Protein AF-A0A8I1FUC2-F1 (afdb_monomer)

Mean predicted aligned error: 7.6 Å

Nearest PDB structures (foldseek):
  5ejk-assembly1_F  TM=5.802E-01  e=4.387E-01  Rous sarcoma virus - Prague C
  1c1a-assembly1_B  TM=5.813E-01  e=4.686E-01  Rous sarcoma virus
  5ejk-assembly1_B  TM=5.749E-01  e=4.387E-01  Rous sarcoma virus - Prague C
  4fw2-assembly1_B  TM=5.646E-01  e=5.348E-01  Rous sarcoma virus - Prague C
  4fw1-assembly1_B  TM=5.459E-01  e=4.686E-01  Rous sarcoma virus - Prague C

Structure (mmCIF, N/CA/C/O backbone):
data_AF-A0A8I1FUC2-F1
#
_entry.id   AF-A0A8I1FUC2-F1
#
loop_
_atom_site.group_PDB
_atom_site.id
_atom_site.type_symbol
_atom_site.label_atom_id
_atom_site.label_alt_id
_atom_site.label_comp_id
_atom_site.label_asym_id
_atom_site.label_entity_id
_atom_site.label_seq_id
_atom_site.pdbx_PDB_ins_code
_atom_site.Cartn_x
_atom_site.Cartn_y
_atom_site.Cartn_z
_atom_site.occupancy
_atom_site.B_iso_or_equiv
_atom_site.auth_seq_id
_atom_site.auth_comp_id
_atom_site.auth_asym_id
_atom_site.auth_atom_id
_atom_site.pdbx_PDB_model_num
ATOM 1 N N . MET A 1 1 ? -31.712 -4.114 -10.397 1.00 50.50 1 MET A N 1
ATOM 2 C CA . MET A 1 1 ? -30.961 -2.975 -10.979 1.00 50.50 1 MET A CA 1
ATOM 3 C C . MET A 1 1 ? -30.566 -1.887 -9.970 1.00 50.50 1 MET A C 1
ATOM 5 O O . MET A 1 1 ? -29.825 -1.011 -10.378 1.00 50.50 1 MET A O 1
ATOM 9 N N . LYS A 1 2 ? -30.985 -1.923 -8.689 1.00 50.69 2 LYS A N 1
ATOM 10 C CA . LYS A 1 2 ? -30.608 -0.896 -7.689 1.00 50.69 2 LYS A CA 1
ATOM 11 C C . LYS A 1 2 ? -29.281 -1.172 -6.953 1.00 50.69 2 LYS A C 1
ATOM 13 O O . LYS A 1 2 ? -28.521 -0.242 -6.731 1.00 50.69 2 LYS A O 1
ATOM 18 N N . GLU A 1 3 ? -28.946 -2.437 -6.688 1.00 45.66 3 GLU A N 1
ATOM 19 C CA . GLU A 1 3 ? -27.690 -2.806 -5.997 1.00 45.66 3 GLU A CA 1
ATOM 20 C C . GLU A 1 3 ? -26.425 -2.408 -6.767 1.00 45.66 3 GLU A C 1
ATOM 22 O O . GLU A 1 3 ? -25.484 -1.873 -6.192 1.00 45.66 3 GLU A O 1
ATOM 27 N N . HIS A 1 4 ? -26.406 -2.609 -8.088 1.00 44.59 4 HIS A N 1
ATOM 28 C CA . HIS A 1 4 ? -25.237 -2.265 -8.901 1.00 44.59 4 HIS A CA 1
ATOM 29 C C . HIS A 1 4 ? -24.945 -0.757 -8.922 1.00 44.59 4 HIS A C 1
ATOM 31 O O . HIS 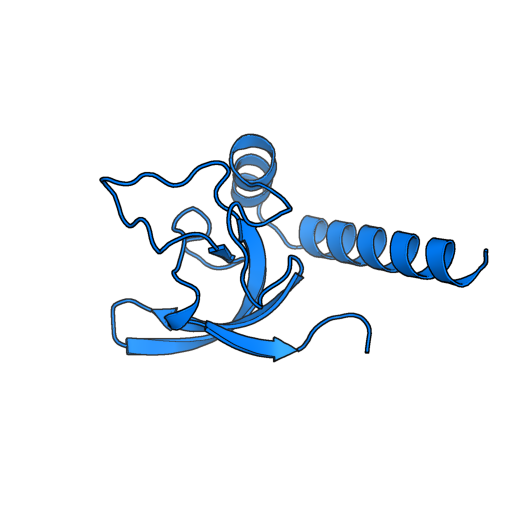A 1 4 ? -23.782 -0.381 -9.003 1.00 44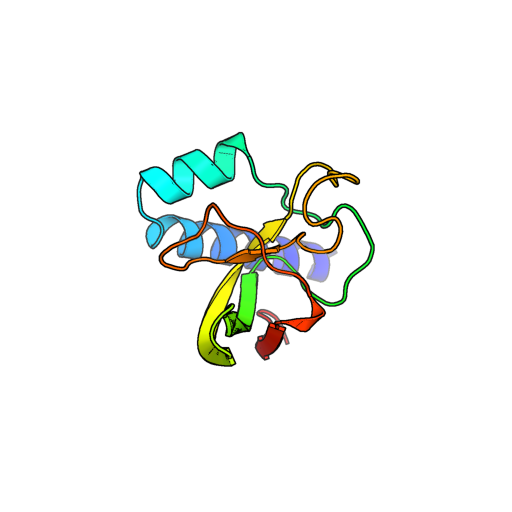.59 4 HIS A O 1
ATOM 37 N N . SER A 1 5 ? -25.962 0.111 -8.840 1.00 46.03 5 SER A N 1
ATOM 38 C CA . SER A 1 5 ? -25.744 1.564 -8.829 1.00 46.03 5 SER A CA 1
ATOM 39 C C . SER A 1 5 ? -25.210 2.074 -7.491 1.00 46.03 5 SER A C 1
ATOM 41 O O . SER A 1 5 ? -24.398 2.992 -7.479 1.00 46.03 5 SER A O 1
ATOM 43 N N . GLU A 1 6 ? -25.616 1.475 -6.370 1.00 45.16 6 GLU A N 1
ATOM 44 C CA . GLU A 1 6 ? -25.156 1.895 -5.037 1.00 45.16 6 GLU A CA 1
ATOM 45 C C . GLU A 1 6 ? -23.703 1.479 -4.772 1.00 45.16 6 GLU A C 1
ATOM 47 O O . GLU A 1 6 ? -22.914 2.282 -4.278 1.00 45.16 6 GLU A O 1
ATOM 52 N N . VAL A 1 7 ? -23.313 0.268 -5.188 1.00 49.78 7 VAL A N 1
ATOM 53 C CA . VAL A 1 7 ? -21.928 -0.220 -5.057 1.00 49.78 7 VAL A CA 1
ATOM 54 C C . VAL A 1 7 ? -20.954 0.620 -5.892 1.00 49.78 7 VAL A C 1
ATOM 56 O O . VAL A 1 7 ? -19.857 0.932 -5.434 1.00 49.78 7 VAL A O 1
ATOM 59 N N . VAL A 1 8 ? -21.351 1.034 -7.100 1.00 46.16 8 VAL A N 1
ATOM 60 C CA . VAL A 1 8 ? -20.510 1.871 -7.975 1.00 46.16 8 VAL A CA 1
ATOM 61 C C . VAL A 1 8 ? -20.306 3.268 -7.377 1.00 46.16 8 VAL A C 1
ATOM 63 O O . VAL A 1 8 ? -19.167 3.726 -7.311 1.00 46.16 8 VAL A O 1
ATOM 66 N N . MET A 1 9 ? -21.362 3.902 -6.852 1.00 47.09 9 MET A N 1
ATOM 67 C CA . MET A 1 9 ? -21.245 5.226 -6.221 1.00 47.09 9 MET A CA 1
ATOM 68 C C . MET A 1 9 ? -20.437 5.200 -4.913 1.00 47.09 9 MET A C 1
ATOM 70 O O . MET A 1 9 ? -19.698 6.141 -4.627 1.00 47.09 9 MET A O 1
ATOM 74 N N . SER A 1 10 ? -20.523 4.116 -4.134 1.00 52.47 10 SER A N 1
ATOM 75 C CA . SER A 1 10 ? -19.705 3.946 -2.924 1.00 52.47 10 SER A CA 1
ATOM 76 C C . SER A 1 10 ? -18.212 3.798 -3.246 1.00 52.47 10 SER A C 1
ATOM 78 O O . SER A 1 10 ? -17.372 4.273 -2.482 1.00 52.47 10 SER A O 1
ATOM 80 N N . ASN A 1 11 ? -17.874 3.172 -4.377 1.00 54.81 11 ASN A N 1
ATOM 81 C CA . ASN A 1 11 ? -16.486 2.988 -4.803 1.00 54.81 11 ASN A CA 1
ATOM 82 C C . ASN A 1 11 ? -15.863 4.292 -5.330 1.00 54.81 11 ASN A C 1
ATOM 84 O O . ASN A 1 11 ? -14.717 4.591 -4.997 1.00 54.81 11 ASN A O 1
ATOM 88 N N . GLU A 1 12 ? -16.612 5.095 -6.096 1.00 52.72 12 GLU A N 1
ATOM 89 C CA . GLU A 1 12 ? -16.146 6.409 -6.572 1.00 52.72 12 GLU A CA 1
ATOM 90 C C . GLU A 1 12 ? -15.927 7.399 -5.422 1.00 52.72 12 GLU A C 1
ATOM 92 O O . GLU A 1 12 ? -14.918 8.102 -5.395 1.00 52.72 12 GLU A O 1
ATOM 97 N N . ALA A 1 13 ? -16.821 7.424 -4.429 1.00 54.00 13 ALA A N 1
ATOM 98 C CA . ALA A 1 13 ? -16.680 8.304 -3.270 1.00 54.00 13 ALA A CA 1
ATOM 99 C C . ALA A 1 13 ? -15.463 7.942 -2.397 1.00 54.00 13 ALA A C 1
ATOM 101 O O . ALA A 1 13 ? -14.758 8.833 -1.919 1.00 54.00 13 ALA A O 1
ATOM 102 N N . ALA A 1 14 ? -15.185 6.647 -2.212 1.00 54.53 14 ALA A N 1
ATOM 103 C CA . ALA A 1 14 ? -14.014 6.180 -1.473 1.00 54.53 14 ALA A CA 1
ATOM 104 C C . ALA A 1 14 ? -12.702 6.506 -2.206 1.00 54.53 14 ALA A C 1
ATOM 106 O O . ALA A 1 14 ? -11.740 6.941 -1.570 1.00 54.53 14 ALA A O 1
ATOM 107 N N . ALA A 1 15 ? -12.676 6.362 -3.536 1.00 58.06 15 ALA A N 1
ATOM 108 C CA . ALA A 1 15 ? -11.540 6.766 -4.359 1.00 58.06 15 ALA A CA 1
ATOM 109 C C . ALA A 1 15 ? -11.295 8.284 -4.277 1.00 58.06 15 ALA A C 1
ATOM 111 O O . ALA A 1 15 ? -10.181 8.703 -3.970 1.00 58.06 15 ALA A O 1
ATOM 112 N N . ALA A 1 16 ? -12.342 9.102 -4.420 1.00 57.59 16 ALA A N 1
ATOM 113 C CA . ALA A 1 16 ? -12.247 10.562 -4.348 1.00 57.59 16 ALA A CA 1
ATOM 114 C C . ALA A 1 16 ? -11.823 11.078 -2.956 1.00 57.59 16 ALA A C 1
ATOM 116 O O . ALA A 1 16 ? -11.035 12.020 -2.838 1.00 57.59 16 ALA A O 1
ATOM 117 N N . ALA A 1 17 ? -12.302 10.453 -1.875 1.00 58.62 17 ALA A N 1
ATOM 118 C CA . ALA A 1 17 ? -11.875 10.791 -0.516 1.00 58.62 17 ALA A CA 1
ATOM 119 C C . ALA A 1 17 ? -10.401 10.425 -0.267 1.00 58.62 17 ALA A C 1
ATOM 121 O O . ALA A 1 17 ? -9.689 11.161 0.419 1.00 58.62 17 ALA A O 1
ATOM 122 N N . MET A 1 18 ? -9.931 9.315 -0.848 1.00 61.97 18 MET A N 1
ATOM 123 C CA . MET A 1 18 ? -8.527 8.909 -0.784 1.00 61.97 18 MET A CA 1
ATOM 124 C C . MET A 1 18 ? -7.646 9.877 -1.580 1.00 61.97 18 MET A C 1
ATOM 126 O O . MET A 1 18 ? -6.639 10.344 -1.053 1.00 61.97 18 MET A O 1
ATOM 130 N N . GLU A 1 19 ? -8.070 10.283 -2.782 1.00 64.88 19 GLU A N 1
ATOM 131 C CA . GLU A 1 19 ? -7.383 11.300 -3.589 1.00 64.88 19 GLU A CA 1
ATOM 132 C C . GLU A 1 19 ? -7.179 12.610 -2.818 1.00 64.88 19 GLU A C 1
ATOM 134 O O . GLU A 1 19 ? -6.080 13.170 -2.836 1.00 64.88 19 GLU A O 1
ATOM 139 N N . SER A 1 20 ? -8.184 13.079 -2.070 1.00 65.38 20 SER A N 1
ATOM 140 C CA . SER A 1 20 ? -8.087 14.325 -1.297 1.00 65.38 20 SER A CA 1
ATOM 141 C C . SER A 1 20 ? -7.014 14.301 -0.196 1.00 65.38 20 SER A C 1
ATOM 143 O O . SER A 1 20 ? -6.570 15.375 0.213 1.00 65.38 20 SER A O 1
ATOM 145 N N . LEU A 1 21 ? -6.586 13.123 0.272 1.00 69.06 21 LEU A N 1
ATOM 146 C CA . LEU A 1 21 ? -5.582 12.952 1.334 1.00 69.06 21 LEU A CA 1
ATOM 147 C C . LEU A 1 21 ? -4.177 12.621 0.802 1.00 69.06 21 LEU A C 1
ATOM 149 O O . LEU A 1 21 ? -3.205 12.710 1.551 1.00 69.06 21 LEU A O 1
ATOM 153 N N . MET A 1 22 ? -4.047 12.273 -0.480 1.00 82.94 22 MET A N 1
ATOM 154 C CA . MET A 1 22 ? -2.751 11.998 -1.106 1.00 82.94 22 MET A CA 1
ATOM 155 C C . MET A 1 22 ? -1.948 13.281 -1.347 1.00 82.94 22 MET A C 1
ATOM 157 O O . MET A 1 22 ? -2.499 14.305 -1.764 1.00 82.94 22 MET A O 1
ATOM 161 N N . SER A 1 23 ? -0.626 13.205 -1.161 1.00 88.50 23 SER A N 1
ATOM 162 C CA . SER A 1 23 ? 0.278 14.271 -1.605 1.00 88.50 23 SER A CA 1
ATOM 163 C C . SER A 1 23 ? 0.255 14.396 -3.140 1.00 88.50 23 SER A C 1
ATOM 165 O O . SER A 1 23 ? -0.054 13.415 -3.827 1.00 88.50 23 SER A O 1
ATOM 167 N N . PRO A 1 24 ? 0.596 15.566 -3.714 1.00 91.94 24 PRO A N 1
ATOM 168 C CA . PRO A 1 24 ? 0.661 15.738 -5.167 1.00 91.94 24 PRO A CA 1
ATOM 169 C C . PRO A 1 24 ? 1.566 14.710 -5.862 1.00 91.94 24 PRO A C 1
ATOM 171 O O . PRO A 1 24 ? 1.236 14.212 -6.936 1.00 91.94 24 PRO A O 1
ATOM 174 N N . GLU A 1 25 ? 2.683 14.355 -5.229 1.00 92.88 25 GLU A N 1
ATOM 175 C CA . GLU A 1 25 ? 3.644 13.379 -5.742 1.00 92.88 25 GLU A CA 1
ATOM 176 C C . GLU A 1 25 ? 3.054 11.966 -5.732 1.00 92.88 25 GLU A C 1
ATOM 178 O O . GLU A 1 25 ? 3.176 11.239 -6.719 1.00 92.88 25 GLU A O 1
ATOM 183 N N . MET A 1 26 ? 2.355 11.596 -4.652 1.00 93.56 26 MET A N 1
ATOM 184 C CA . MET A 1 26 ? 1.666 10.311 -4.562 1.00 93.56 26 MET A CA 1
ATOM 185 C C . MET A 1 26 ? 0.564 10.200 -5.620 1.00 93.56 26 MET A C 1
ATOM 187 O O . MET A 1 26 ? 0.500 9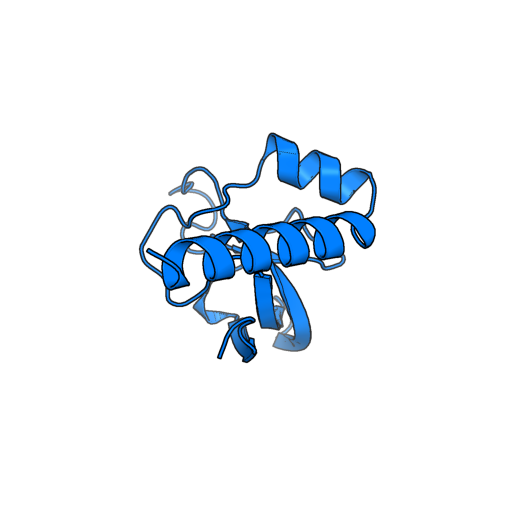.183 -6.308 1.00 93.56 26 MET A O 1
ATOM 191 N N . ARG A 1 27 ? -0.248 11.248 -5.819 1.00 91.94 27 ARG A N 1
ATOM 192 C CA . ARG A 1 27 ? -1.274 11.263 -6.880 1.00 91.94 27 ARG A CA 1
ATOM 193 C C . ARG A 1 27 ? -0.657 11.038 -8.253 1.00 91.94 27 ARG A C 1
ATOM 195 O O . ARG A 1 27 ? -1.071 10.138 -8.974 1.00 91.94 27 ARG A O 1
ATOM 202 N N . GLN A 1 28 ? 0.389 11.797 -8.581 1.00 94.75 28 GLN A N 1
ATOM 203 C CA . GLN A 1 28 ? 1.068 11.664 -9.866 1.00 94.75 28 GLN A CA 1
ATOM 204 C C . GLN A 1 28 ? 1.680 10.268 -10.056 1.00 94.75 28 GLN A C 1
ATOM 206 O O . GLN A 1 28 ? 1.687 9.739 -11.170 1.00 94.75 28 GLN A O 1
ATOM 211 N N . PHE A 1 29 ? 2.214 9.668 -8.989 1.00 95.19 29 PHE A N 1
ATOM 212 C CA . PHE A 1 29 ?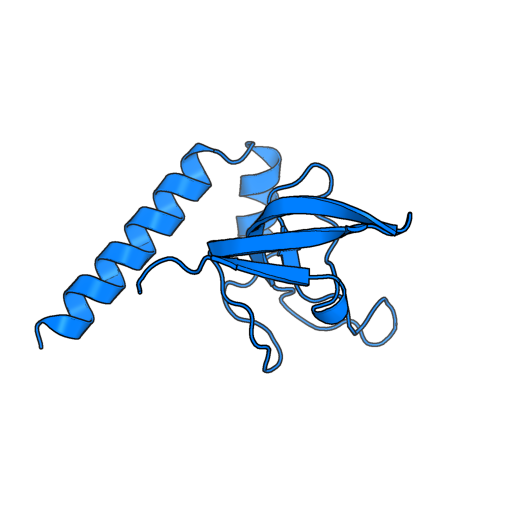 2.711 8.300 -9.035 1.00 95.19 29 PHE A CA 1
ATOM 213 C C . PHE A 1 29 ? 1.586 7.307 -9.330 1.00 95.19 29 PHE A C 1
ATOM 215 O O . PHE A 1 29 ? 1.750 6.488 -10.235 1.00 95.19 29 PHE A O 1
ATOM 222 N N . VAL A 1 30 ? 0.462 7.407 -8.611 1.00 94.19 30 VAL A N 1
ATOM 223 C CA . VAL A 1 30 ? -0.708 6.537 -8.784 1.00 94.19 30 VAL A CA 1
ATOM 224 C C . VAL A 1 30 ? -1.238 6.624 -10.212 1.00 94.19 30 VAL A C 1
ATOM 226 O O . VAL A 1 30 ? -1.312 5.603 -10.889 1.00 94.19 30 VAL A O 1
ATOM 229 N N . GLU A 1 31 ? -1.490 7.835 -10.712 1.00 93.38 31 GLU A N 1
ATOM 230 C CA . GLU A 1 31 ? -2.005 8.076 -12.068 1.00 93.38 31 GLU A CA 1
ATOM 231 C C . GLU A 1 31 ? -1.133 7.459 -13.171 1.00 93.38 31 GLU A C 1
ATOM 233 O O . GLU A 1 31 ? -1.644 7.012 -14.196 1.00 93.38 31 GLU A O 1
ATOM 238 N N . LYS A 1 32 ? 0.192 7.453 -12.988 1.00 95.12 32 LYS A N 1
ATOM 239 C CA . LYS A 1 32 ? 1.140 7.016 -14.023 1.00 95.12 32 LYS A CA 1
ATOM 240 C C . LYS A 1 32 ? 1.557 5.555 -13.909 1.00 95.12 32 LYS A C 1
ATOM 242 O O . LYS A 1 32 ? 1.908 4.951 -14.921 1.00 95.12 32 LYS A O 1
ATOM 247 N N . ASN A 1 33 ? 1.609 5.013 -12.693 1.00 95.19 33 ASN A N 1
ATOM 248 C CA . ASN A 1 33 ? 2.332 3.768 -12.424 1.00 95.19 33 ASN A CA 1
ATOM 249 C C . ASN A 1 33 ? 1.474 2.661 -11.811 1.00 95.19 33 ASN A C 1
ATOM 251 O O . ASN A 1 33 ? 1.917 1.511 -11.814 1.00 95.19 33 ASN A O 1
ATOM 255 N N . VAL A 1 34 ? 0.277 2.967 -11.310 1.00 95.94 34 VAL A N 1
ATOM 256 C CA . VAL A 1 34 ? -0.494 2.046 -10.469 1.00 95.94 34 VAL A CA 1
ATOM 257 C C . VAL A 1 34 ? -1.738 1.536 -11.196 1.00 95.94 34 VAL A C 1
ATOM 259 O O . VAL A 1 34 ? -2.473 2.291 -11.823 1.00 95.94 34 VAL A O 1
ATOM 262 N N . ALA A 1 35 ? -1.983 0.230 -11.099 1.00 96.00 35 ALA A N 1
ATOM 263 C CA . ALA A 1 35 ? -3.205 -0.413 -11.566 1.00 96.00 35 ALA A CA 1
ATOM 264 C C . ALA A 1 35 ? -4.246 -0.500 -10.438 1.00 96.00 35 ALA A C 1
ATOM 266 O O . ALA A 1 35 ? -3.909 -0.743 -9.280 1.00 96.00 35 ALA A O 1
ATOM 267 N N . SER A 1 36 ? -5.530 -0.373 -10.774 1.00 93.88 36 SER A N 1
ATOM 268 C CA . SER A 1 36 ? -6.637 -0.549 -9.818 1.00 93.88 36 SER A CA 1
ATOM 269 C C . SER A 1 36 ? -6.981 -2.018 -9.539 1.00 93.88 36 SER A C 1
ATOM 271 O O . SER A 1 36 ? -7.695 -2.315 -8.582 1.00 93.88 36 SER A O 1
ATOM 273 N N . VAL A 1 37 ? -6.462 -2.941 -10.353 1.00 92.19 37 VAL A N 1
ATOM 274 C CA . VAL A 1 37 ? -6.698 -4.387 -10.264 1.00 92.19 37 VAL A CA 1
ATOM 275 C C . VAL A 1 37 ? -5.360 -5.110 -10.167 1.00 92.19 37 VAL A C 1
ATOM 277 O O . VAL A 1 37 ? -4.417 -4.774 -10.882 1.00 92.19 37 VAL A O 1
ATOM 280 N N . ALA A 1 38 ? -5.282 -6.107 -9.286 1.00 94.94 38 ALA A N 1
ATOM 281 C CA . ALA A 1 38 ? -4.086 -6.919 -9.125 1.00 94.94 38 ALA A CA 1
ATOM 282 C C . ALA A 1 38 ? -3.789 -7.737 -10.401 1.00 94.94 38 ALA A C 1
ATOM 284 O O . ALA A 1 38 ? -4.711 -8.313 -10.984 1.00 94.94 38 ALA A O 1
ATOM 285 N N . PRO A 1 39 ? -2.515 -7.849 -10.823 1.00 94.25 39 PRO A N 1
ATOM 286 C CA . PRO A 1 39 ? -2.135 -8.611 -12.018 1.00 94.25 39 PRO A CA 1
ATOM 287 C C . PRO A 1 39 ? -2.264 -10.132 -11.830 1.00 94.25 39 PRO A C 1
ATOM 289 O O . PRO A 1 39 ? -2.214 -10.886 -12.799 1.00 94.25 39 PRO A O 1
ATOM 292 N N . ILE A 1 40 ? -2.420 -10.581 -10.583 1.00 93.19 40 ILE A N 1
ATOM 293 C CA . ILE A 1 40 ? -2.679 -11.965 -10.187 1.00 93.19 40 ILE A CA 1
ATOM 294 C C . ILE A 1 40 ? -3.751 -11.986 -9.098 1.00 93.19 40 ILE A C 1
ATOM 296 O O . ILE A 1 40 ? -3.960 -10.994 -8.401 1.00 93.19 40 ILE A O 1
ATOM 300 N N . GLN A 1 41 ? -4.421 -13.127 -8.934 1.00 92.19 41 GLN A N 1
ATOM 301 C CA . GLN A 1 41 ? -5.421 -13.294 -7.885 1.00 92.19 41 GLN A CA 1
ATOM 302 C C . GLN A 1 41 ? -4.782 -13.128 -6.497 1.00 92.19 41 GLN A C 1
ATOM 304 O O . GLN A 1 41 ? -3.837 -13.834 -6.151 1.00 92.19 41 GLN A O 1
ATOM 309 N N . CYS A 1 42 ? -5.328 -12.218 -5.693 1.00 91.44 42 CYS A N 1
ATOM 310 C CA . CYS A 1 42 ? -4.984 -12.048 -4.285 1.00 91.44 42 CYS A CA 1
ATOM 311 C C . CYS A 1 42 ? -6.239 -11.698 -3.468 1.00 91.44 42 CYS A C 1
ATOM 313 O O . CYS A 1 42 ? -7.299 -11.398 -4.021 1.00 91.44 42 CYS A O 1
ATOM 315 N N . GLU A 1 43 ? -6.139 -11.781 -2.143 1.00 93.94 43 GLU A N 1
ATOM 316 C CA . GLU A 1 43 ? -7.266 -11.528 -1.231 1.00 93.94 43 GLU A CA 1
ATOM 317 C C . GLU A 1 43 ? -7.561 -10.037 -0.996 1.00 93.94 43 GLU A C 1
ATOM 319 O O . GLU A 1 43 ? -8.648 -9.684 -0.524 1.00 93.94 43 GLU A O 1
ATOM 324 N N . PHE A 1 44 ? -6.609 -9.174 -1.350 1.00 96.19 44 PHE A N 1
ATOM 325 C CA . PHE A 1 44 ? -6.630 -7.739 -1.099 1.00 96.19 44 PHE A CA 1
ATOM 326 C C . PHE A 1 44 ? -7.263 -6.951 -2.246 1.00 96.19 44 PHE A C 1
ATOM 328 O O . PHE A 1 44 ? -7.189 -7.332 -3.415 1.00 96.19 44 PHE A O 1
ATOM 335 N N . ARG A 1 45 ? -7.882 -5.821 -1.909 1.00 95.06 45 ARG A N 1
ATOM 336 C CA . ARG A 1 45 ? -8.576 -4.938 -2.850 1.00 95.06 45 ARG A CA 1
ATOM 337 C C . ARG A 1 45 ? -8.119 -3.497 -2.669 1.00 95.06 45 ARG A C 1
ATOM 339 O O . ARG A 1 45 ? -7.681 -3.104 -1.590 1.00 95.06 45 ARG A O 1
ATOM 346 N N . LEU A 1 46 ? -8.257 -2.706 -3.730 1.00 94.75 46 LEU A N 1
ATOM 347 C CA . LEU A 1 46 ? -8.066 -1.260 -3.660 1.00 94.75 46 LEU A CA 1
ATOM 348 C C . LEU A 1 46 ? -8.947 -0.671 -2.544 1.00 94.75 46 LEU A C 1
ATOM 350 O O . LEU A 1 46 ? -10.133 -0.989 -2.461 1.00 94.75 46 LEU A O 1
ATOM 354 N N . GLY A 1 47 ? -8.360 0.166 -1.689 1.00 94.00 47 GLY A N 1
ATOM 355 C CA . GLY A 1 47 ? -9.040 0.817 -0.568 1.00 94.00 47 GLY A CA 1
ATOM 356 C C . GLY A 1 47 ? -9.134 0.001 0.728 1.00 94.00 47 GLY A C 1
ATOM 357 O O . GLY A 1 47 ? -9.533 0.572 1.749 1.00 94.00 47 GLY A O 1
ATOM 358 N N . ASP A 1 48 ? -8.751 -1.285 0.735 1.00 96.31 48 ASP A N 1
ATOM 359 C CA . ASP A 1 48 ? -8.639 -2.060 1.979 1.00 96.31 48 ASP A CA 1
ATOM 360 C C . ASP A 1 48 ? -7.681 -1.350 2.949 1.00 96.31 48 ASP A C 1
ATOM 362 O O . ASP A 1 48 ? -6.647 -0.813 2.541 1.00 96.31 48 ASP A O 1
ATOM 366 N N . THR A 1 49 ? -8.032 -1.352 4.236 1.00 96.94 49 THR A N 1
ATOM 367 C CA . THR A 1 49 ? -7.146 -0.877 5.305 1.00 96.94 49 THR A CA 1
ATOM 368 C C . THR A 1 49 ? -6.423 -2.075 5.907 1.00 96.94 49 THR A C 1
ATOM 370 O O . THR A 1 49 ? -7.056 -3.085 6.227 1.00 96.94 49 THR A O 1
ATOM 373 N N . VAL A 1 50 ? -5.104 -1.979 6.032 1.00 97.88 50 VAL A N 1
ATOM 374 C CA . VAL A 1 50 ? -4.210 -3.074 6.397 1.00 97.88 50 VAL A CA 1
ATOM 375 C C . VAL A 1 50 ? -3.155 -2.633 7.407 1.00 97.88 50 VAL A C 1
ATOM 377 O O . VAL A 1 50 ? -2.712 -1.482 7.418 1.00 97.88 50 VAL A O 1
ATOM 380 N N . THR A 1 51 ? -2.683 -3.595 8.193 1.00 98.31 51 THR A N 1
ATOM 381 C CA . THR A 1 51 ? -1.402 -3.502 8.889 1.00 98.31 51 THR A CA 1
ATOM 382 C C . THR A 1 51 ? -0.323 -4.084 7.988 1.00 98.31 51 THR A C 1
ATOM 384 O O . THR A 1 51 ? 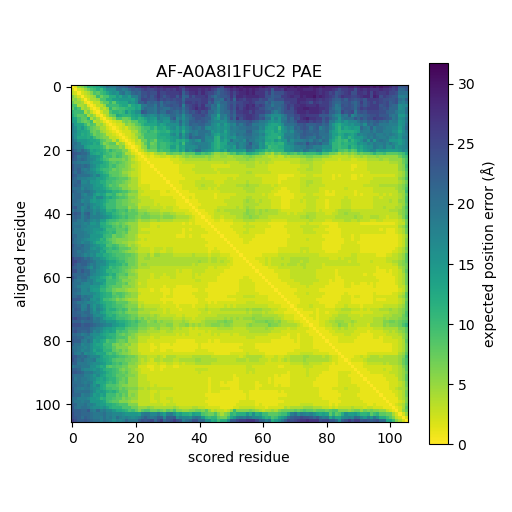-0.463 -5.206 7.501 1.00 98.31 51 THR A O 1
ATOM 387 N N . VAL A 1 52 ? 0.770 -3.354 7.785 1.00 97.75 52 VAL A N 1
ATOM 388 C CA . VAL A 1 52 ? 1.930 -3.812 7.008 1.00 97.75 52 VAL A CA 1
ATOM 389 C C . VAL A 1 52 ? 3.118 -4.096 7.919 1.00 97.75 52 VAL A C 1
ATOM 391 O O . VAL A 1 52 ? 3.430 -3.307 8.806 1.00 97.75 52 VAL A O 1
ATOM 394 N N . THR A 1 53 ? 3.813 -5.207 7.684 1.00 97.75 53 THR A N 1
ATOM 395 C CA . THR A 1 53 ? 5.114 -5.498 8.303 1.00 97.75 53 THR A CA 1
ATOM 396 C C . THR A 1 53 ? 6.230 -5.027 7.375 1.00 97.75 53 THR A C 1
ATOM 398 O O . THR A 1 53 ? 6.375 -5.540 6.264 1.00 97.75 53 THR A O 1
ATOM 401 N N . ASN A 1 54 ? 7.021 -4.042 7.802 1.00 94.12 54 ASN A N 1
ATOM 402 C CA . ASN A 1 54 ? 8.110 -3.508 6.981 1.00 94.12 54 ASN A CA 1
ATOM 403 C C . ASN A 1 54 ? 9.349 -4.435 6.966 1.00 94.12 54 ASN A C 1
ATOM 405 O O . ASN A 1 54 ? 9.407 -5.451 7.658 1.00 94.12 54 ASN A O 1
ATOM 409 N N . GLY A 1 55 ? 10.380 -4.063 6.198 1.00 90.12 55 GLY A N 1
ATOM 410 C CA . GLY A 1 55 ? 11.629 -4.836 6.094 1.00 90.12 55 GLY A CA 1
ATOM 411 C C . GLY A 1 55 ? 12.430 -4.975 7.398 1.00 90.12 55 GLY A C 1
ATOM 412 O O . GLY A 1 55 ? 13.332 -5.804 7.463 1.00 90.12 55 GLY A O 1
ATOM 413 N N . TYR A 1 56 ? 12.089 -4.206 8.437 1.00 94.00 56 TYR A N 1
ATOM 414 C CA . TYR A 1 56 ? 12.682 -4.287 9.775 1.00 94.00 56 TYR A CA 1
ATOM 415 C C . TYR A 1 56 ? 11.845 -5.131 10.751 1.00 94.00 56 TYR A C 1
ATOM 417 O O . TYR A 1 56 ? 12.185 -5.213 11.928 1.00 94.00 56 TYR A O 1
ATOM 425 N N . GLY A 1 57 ? 10.748 -5.742 10.290 1.00 96.00 57 GLY A N 1
ATOM 426 C CA . GLY A 1 57 ? 9.842 -6.523 11.135 1.00 96.00 57 GLY A CA 1
ATOM 427 C C . GLY A 1 57 ? 8.895 -5.676 11.990 1.00 96.00 57 GLY A C 1
ATOM 428 O O . GLY A 1 57 ? 8.276 -6.207 12.907 1.00 96.00 57 GLY A O 1
ATOM 429 N N . VAL A 1 58 ? 8.776 -4.374 11.714 1.00 96.50 58 VAL A N 1
ATOM 430 C CA . VAL A 1 58 ? 7.870 -3.473 12.439 1.00 96.50 58 VAL A CA 1
ATOM 431 C C . VAL A 1 58 ? 6.497 -3.484 11.778 1.00 96.50 58 VAL A C 1
ATOM 433 O O . VAL A 1 58 ? 6.390 -3.273 10.567 1.00 96.50 58 VAL A O 1
ATOM 436 N N . GLU A 1 59 ? 5.457 -3.690 12.583 1.00 97.81 59 GLU A N 1
ATOM 437 C CA . GLU A 1 59 ? 4.061 -3.585 12.160 1.00 97.81 59 GLU A CA 1
ATOM 438 C C . GLU A 1 59 ? 3.597 -2.127 12.172 1.00 97.81 59 GLU A C 1
ATOM 440 O O . GLU A 1 59 ? 3.756 -1.410 13.161 1.00 97.81 59 GLU A O 1
ATOM 445 N N . ILE A 1 60 ? 3.012 -1.688 11.061 1.00 97.19 60 ILE A N 1
ATOM 446 C CA . ILE A 1 60 ? 2.504 -0.333 10.874 1.00 97.19 60 ILE A CA 1
ATOM 447 C C . ILE A 1 60 ? 1.022 -0.438 10.485 1.00 97.19 60 ILE A C 1
ATOM 449 O O . ILE A 1 60 ? 0.730 -0.840 9.354 1.00 97.19 60 ILE A O 1
ATOM 453 N N . PRO A 1 61 ? 0.089 -0.119 11.400 1.00 97.81 61 PRO A N 1
ATOM 454 C CA . PRO A 1 61 ? -1.344 -0.250 11.152 1.00 97.81 61 PRO A CA 1
ATOM 455 C C . PRO A 1 61 ? -1.918 0.911 10.330 1.00 97.81 61 PRO A C 1
ATOM 457 O O . PRO A 1 61 ? -1.288 1.963 10.170 1.00 97.81 61 PRO A O 1
ATOM 460 N N . GLY A 1 62 ? -3.149 0.726 9.853 1.00 96.25 62 GLY A N 1
ATOM 461 C CA . GLY A 1 62 ? -3.987 1.780 9.288 1.00 96.25 62 GLY A CA 1
ATOM 462 C C . GLY A 1 62 ? -3.591 2.244 7.888 1.00 96.25 62 GLY A C 1
ATOM 463 O O . GLY A 1 62 ? -3.906 3.376 7.524 1.00 96.25 62 GLY A O 1
ATOM 464 N N . LYS A 1 63 ? -2.881 1.419 7.111 1.00 96.31 63 LYS A N 1
ATOM 465 C CA . LYS A 1 63 ? -2.463 1.759 5.742 1.00 96.31 63 LYS A CA 1
ATOM 466 C C . LYS A 1 63 ? -3.518 1.367 4.732 1.00 96.31 63 LYS A C 1
ATOM 468 O O . LYS A 1 63 ? -4.106 0.299 4.842 1.00 96.31 63 LYS A O 1
ATOM 473 N N . LYS A 1 64 ? -3.758 2.211 3.738 1.00 96.00 64 LYS A N 1
ATOM 474 C CA . LYS A 1 64 ? -4.685 1.936 2.645 1.00 96.00 64 LYS A CA 1
ATOM 475 C C . LYS A 1 64 ? -3.952 1.395 1.441 1.00 96.00 64 LYS A C 1
ATOM 477 O O . LYS A 1 64 ? -2.903 1.905 1.052 1.00 96.00 64 LYS A O 1
ATOM 482 N N . ILE A 1 65 ? -4.556 0.400 0.807 1.00 96.88 65 ILE A N 1
ATOM 483 C CA . ILE A 1 65 ? -4.121 -0.062 -0.505 1.00 96.88 65 ILE A CA 1
ATOM 484 C C . ILE A 1 65 ? -4.519 0.982 -1.544 1.00 96.88 65 ILE A C 1
ATOM 486 O O . ILE A 1 65 ? -5.705 1.219 -1.768 1.00 96.88 65 ILE A O 1
ATOM 490 N N . ILE A 1 66 ? -3.519 1.574 -2.194 1.00 96.12 66 ILE A N 1
ATOM 491 C CA . ILE A 1 66 ? -3.696 2.581 -3.255 1.00 96.12 66 ILE A CA 1
ATOM 492 C C . ILE A 1 66 ? -3.589 1.982 -4.661 1.00 96.12 66 ILE A C 1
ATOM 494 O O . ILE A 1 66 ? -3.839 2.670 -5.644 1.00 96.12 66 ILE A O 1
ATOM 498 N N . GLY A 1 67 ? -3.266 0.690 -4.753 1.00 96.44 67 GLY A N 1
ATOM 499 C CA . GLY A 1 67 ? -3.401 -0.110 -5.963 1.00 96.44 67 GLY A CA 1
ATOM 500 C C . GLY A 1 67 ? -2.300 -1.149 -6.098 1.00 96.44 67 GLY A C 1
ATOM 501 O O . GLY A 1 67 ? -1.714 -1.588 -5.107 1.00 96.44 67 GLY A O 1
ATOM 502 N N . PHE A 1 68 ? -2.042 -1.559 -7.333 1.00 97.88 68 PHE A N 1
ATOM 503 C CA . PHE A 1 68 ? -1.205 -2.704 -7.653 1.00 97.88 68 PHE A CA 1
ATOM 504 C C . PHE A 1 68 ? -0.186 -2.385 -8.744 1.00 97.88 68 PHE A C 1
ATOM 506 O O . PHE A 1 68 ? -0.326 -1.416 -9.493 1.00 97.88 68 PHE A O 1
ATOM 513 N N . VAL A 1 69 ? 0.843 -3.220 -8.858 1.00 97.31 69 VAL A N 1
ATOM 514 C CA . VAL A 1 69 ? 1.782 -3.146 -9.985 1.00 97.31 69 VAL A CA 1
ATOM 515 C C . VAL A 1 69 ? 1.054 -3.444 -11.300 1.00 97.31 69 VAL A C 1
ATOM 517 O O . VAL A 1 69 ? 0.239 -4.362 -11.372 1.00 97.31 69 VAL A O 1
ATOM 520 N N . GLN A 1 70 ? 1.363 -2.695 -12.362 1.00 95.19 70 GLN A N 1
ATOM 521 C CA . GLN A 1 70 ? 0.777 -2.927 -13.693 1.00 95.19 70 GLN A CA 1
ATOM 522 C C . GLN A 1 70 ? 1.225 -4.257 -14.309 1.00 95.19 70 GLN A C 1
ATOM 524 O O . GLN A 1 70 ? 0.471 -4.913 -15.026 1.00 95.19 70 GLN A O 1
ATOM 529 N N . LYS A 1 71 ? 2.473 -4.651 -14.046 1.00 94.06 71 LYS A N 1
ATOM 530 C CA . LYS A 1 71 ? 3.080 -5.887 -14.533 1.00 94.06 71 LYS A CA 1
ATOM 531 C C . LYS A 1 71 ? 4.058 -6.408 -13.487 1.00 94.06 71 LYS A C 1
ATOM 533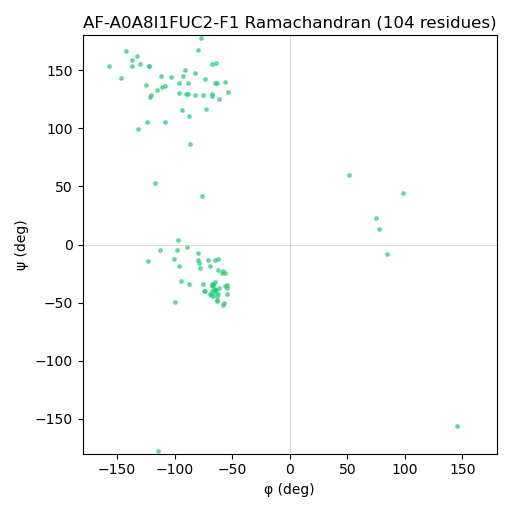 O O . LYS A 1 71 ? 4.751 -5.621 -12.851 1.00 94.06 71 LYS A O 1
ATOM 538 N N . ILE A 1 72 ? 4.115 -7.728 -13.339 1.00 95.69 72 ILE A N 1
ATOM 539 C CA . ILE A 1 72 ? 5.101 -8.393 -12.485 1.00 95.69 72 ILE A CA 1
ATOM 540 C C . ILE A 1 72 ? 6.462 -8.373 -13.185 1.00 95.69 72 ILE A C 1
ATOM 542 O O . ILE A 1 72 ? 6.572 -8.789 -14.343 1.00 95.69 72 ILE A O 1
ATOM 546 N N . ASP A 1 73 ? 7.480 -7.907 -12.467 1.00 92.50 73 ASP A N 1
ATOM 547 C CA . ASP A 1 73 ? 8.880 -8.078 -12.836 1.00 92.50 73 ASP A CA 1
ATOM 548 C C . ASP A 1 73 ? 9.381 -9.415 -12.253 1.00 92.50 73 ASP A C 1
ATOM 550 O O . ASP A 1 73 ? 9.477 -9.551 -11.031 1.00 92.50 73 ASP A O 1
ATOM 554 N N . PRO A 1 74 ? 9.657 -10.433 -13.090 1.00 93.06 74 PRO A N 1
ATOM 555 C CA . PRO A 1 74 ? 10.099 -11.736 -12.606 1.00 93.06 74 PRO A CA 1
ATOM 556 C C . PRO A 1 74 ? 11.515 -11.714 -12.012 1.00 93.06 74 PRO A C 1
ATOM 558 O O . PRO A 1 74 ? 11.868 -12.635 -11.279 1.00 93.06 74 PRO A O 1
ATOM 561 N N . GLU A 1 75 ? 12.325 -10.697 -12.320 1.00 95.12 75 GLU A N 1
ATOM 562 C CA . GLU A 1 75 ? 13.716 -10.590 -11.867 1.00 95.12 75 GLU A CA 1
ATOM 563 C C . GLU A 1 75 ? 13.854 -9.715 -10.613 1.00 95.12 75 GLU A C 1
ATOM 565 O O . GLU A 1 75 ? 14.848 -9.817 -9.892 1.00 95.12 75 GLU A O 1
ATOM 570 N N . CYS A 1 76 ? 12.850 -8.887 -10.312 1.00 89.31 76 CYS A N 1
ATOM 571 C CA . CYS A 1 76 ? 12.884 -7.944 -9.200 1.00 89.31 76 CYS A CA 1
ATOM 572 C C . CYS A 1 76 ? 11.604 -8.005 -8.353 1.00 89.31 76 CYS A C 1
ATOM 574 O O . CYS A 1 76 ? 10.598 -7.375 -8.670 1.00 89.31 76 CYS A O 1
ATOM 576 N N . ARG A 1 77 ? 11.676 -8.721 -7.219 1.00 91.25 77 ARG A N 1
ATOM 577 C CA . ARG A 1 77 ? 10.599 -8.843 -6.211 1.00 91.25 77 ARG A CA 1
ATOM 578 C C . ARG A 1 77 ? 9.243 -9.255 -6.818 1.00 91.25 77 ARG A C 1
ATOM 580 O O . ARG A 1 77 ? 8.264 -8.519 -6.670 1.00 91.25 77 ARG A O 1
ATOM 587 N N . PRO A 1 78 ? 9.157 -10.426 -7.473 1.00 95.00 78 PRO A N 1
ATOM 588 C CA . PRO A 1 78 ? 7.951 -10.857 -8.187 1.00 95.00 78 PRO A CA 1
ATOM 589 C C . PRO A 1 78 ? 6.696 -10.959 -7.304 1.00 95.00 78 PRO A C 1
ATOM 591 O O . PRO A 1 78 ? 5.573 -10.842 -7.789 1.00 95.00 78 PRO A O 1
ATOM 594 N N . GLU A 1 79 ? 6.874 -11.156 -6.001 1.00 95.25 79 GLU A N 1
ATOM 595 C CA . GLU A 1 79 ? 5.817 -11.201 -4.992 1.00 95.25 79 GLU A CA 1
ATOM 596 C C . GLU A 1 79 ? 5.280 -9.820 -4.573 1.00 95.25 79 GLU A C 1
ATOM 598 O O . GLU A 1 79 ? 4.178 -9.727 -4.029 1.00 95.25 79 GLU A O 1
ATOM 603 N N . ALA A 1 80 ? 6.031 -8.739 -4.804 1.00 96.44 80 ALA A N 1
ATOM 604 C CA . ALA A 1 80 ? 5.706 -7.404 -4.314 1.00 96.44 80 ALA A CA 1
ATOM 605 C C . ALA A 1 80 ? 4.772 -6.659 -5.276 1.00 96.44 80 ALA A C 1
ATOM 607 O O . ALA A 1 80 ? 5.212 -5.891 -6.132 1.00 96.44 80 ALA A O 1
ATOM 608 N N . ILE A 1 81 ? 3.465 -6.866 -5.112 1.00 97.56 81 ILE A N 1
ATOM 609 C CA . ILE A 1 81 ? 2.457 -6.409 -6.078 1.00 97.56 81 ILE A CA 1
ATOM 610 C C . ILE A 1 81 ? 1.528 -5.297 -5.572 1.00 97.56 81 ILE A C 1
ATOM 612 O O . ILE A 1 81 ? 0.707 -4.834 -6.357 1.00 97.56 81 ILE A O 1
ATOM 616 N N . ILE A 1 82 ? 1.613 -4.881 -4.302 1.00 98.00 82 ILE A N 1
ATOM 617 C CA . ILE A 1 82 ? 0.642 -3.973 -3.657 1.00 98.00 82 ILE A CA 1
ATOM 618 C C . ILE A 1 82 ? 1.309 -2.647 -3.274 1.00 98.00 82 ILE A C 1
ATOM 620 O O . ILE A 1 82 ? 2.371 -2.660 -2.661 1.00 98.00 82 ILE A O 1
ATOM 624 N N . TYR A 1 83 ? 0.681 -1.512 -3.578 1.00 97.75 83 TYR A N 1
ATOM 625 C CA . TYR A 1 83 ? 1.108 -0.181 -3.133 1.00 97.75 83 TYR A CA 1
ATOM 626 C C . TYR A 1 83 ? 0.243 0.331 -1.976 1.00 97.75 83 TYR A C 1
ATOM 628 O O . TYR A 1 83 ? -0.970 0.101 -1.953 1.00 97.75 83 TYR A O 1
ATOM 636 N N . LEU A 1 84 ? 0.865 1.058 -1.041 1.00 97.25 84 LEU A N 1
ATOM 637 C CA . LEU A 1 84 ? 0.229 1.605 0.165 1.00 97.25 84 LEU A CA 1
ATOM 638 C C . LEU A 1 84 ? 0.369 3.133 0.259 1.00 97.25 84 LEU A C 1
ATOM 640 O O . LEU A 1 84 ? 1.358 3.693 -0.211 1.00 97.25 84 LEU A O 1
ATOM 644 N N . ASP A 1 85 ? -0.566 3.791 0.944 1.00 95.12 85 ASP A N 1
ATOM 645 C CA . ASP A 1 85 ? -0.587 5.239 1.236 1.00 95.12 85 ASP A CA 1
ATOM 646 C C . ASP A 1 85 ? 0.388 5.690 2.352 1.00 95.12 85 ASP A C 1
ATOM 648 O O . ASP A 1 85 ? 0.062 6.502 3.218 1.00 95.12 85 ASP A O 1
ATOM 652 N N . TRP A 1 86 ? 1.607 5.160 2.364 1.00 92.38 86 TRP A N 1
ATOM 653 C CA . TRP A 1 86 ? 2.623 5.470 3.380 1.00 92.38 86 TRP A CA 1
ATOM 654 C C . TRP A 1 86 ? 3.847 6.199 2.807 1.00 92.38 86 TRP A C 1
ATOM 656 O O . TRP A 1 86 ? 3.920 6.475 1.610 1.00 92.38 86 TRP A O 1
ATOM 666 N N . ASP A 1 87 ? 4.833 6.478 3.662 1.00 89.62 87 ASP A N 1
ATOM 667 C CA . ASP A 1 87 ? 6.019 7.283 3.333 1.00 89.62 87 ASP A CA 1
ATOM 668 C C . ASP A 1 87 ? 6.821 6.760 2.127 1.00 89.62 87 ASP A C 1
ATOM 670 O O . ASP A 1 87 ? 7.497 7.535 1.457 1.00 89.62 87 ASP A O 1
ATOM 674 N N . CYS A 1 88 ? 6.731 5.463 1.816 1.00 92.56 88 CYS A N 1
ATOM 675 C CA . CYS A 1 88 ? 7.339 4.842 0.639 1.00 92.56 88 CYS A CA 1
ATOM 676 C C . CYS A 1 88 ? 6.287 4.262 -0.322 1.00 92.56 88 CYS A C 1
ATOM 678 O O . CYS A 1 88 ? 6.350 3.098 -0.717 1.00 92.56 88 CYS A O 1
ATOM 680 N N . TYR A 1 89 ? 5.311 5.081 -0.720 1.00 95.12 89 TYR A N 1
ATOM 681 C CA . TYR A 1 89 ? 4.213 4.700 -1.623 1.00 95.12 89 TYR A CA 1
ATOM 682 C C . TYR A 1 89 ? 4.657 4.166 -2.994 1.00 95.12 89 TYR A C 1
ATOM 684 O O . TYR A 1 89 ? 3.913 3.429 -3.633 1.00 95.12 89 TYR A O 1
ATOM 692 N N . TRP A 1 90 ? 5.873 4.496 -3.441 1.00 95.00 90 TRP A N 1
ATOM 693 C CA . TRP A 1 90 ? 6.471 3.977 -4.679 1.00 95.00 90 TRP A CA 1
ATOM 694 C C . TRP A 1 90 ? 7.070 2.572 -4.533 1.00 95.00 90 TRP A C 1
ATOM 696 O O . TRP A 1 90 ? 7.516 1.981 -5.517 1.00 95.00 90 TRP A O 1
ATOM 706 N N . PHE A 1 91 ? 7.126 2.036 -3.313 1.00 95.19 91 PHE A N 1
ATOM 707 C CA . PHE A 1 91 ? 7.744 0.755 -3.007 1.00 95.19 91 PHE A CA 1
ATOM 708 C C . PHE A 1 91 ? 6.669 -0.281 -2.690 1.00 95.19 91 PHE A C 1
ATOM 710 O O . PHE A 1 91 ? 6.072 -0.270 -1.612 1.00 95.19 91 PHE A O 1
ATOM 717 N N . SER A 1 92 ? 6.422 -1.187 -3.636 1.00 96.06 92 SER A N 1
ATOM 718 C CA . SER A 1 92 ? 5.402 -2.216 -3.465 1.00 96.06 92 SER A CA 1
ATOM 719 C C . SER A 1 92 ? 5.779 -3.227 -2.379 1.00 96.06 92 SER A C 1
ATOM 721 O O . SER A 1 92 ? 6.955 -3.471 -2.064 1.00 96.06 92 SER A O 1
ATOM 723 N N . VAL A 1 93 ? 4.756 -3.850 -1.808 1.00 97.06 93 VAL A N 1
ATOM 724 C CA . VAL A 1 93 ? 4.857 -4.878 -0.776 1.00 97.06 93 VAL A CA 1
ATOM 725 C C . VAL A 1 93 ? 4.176 -6.159 -1.231 1.00 97.06 93 VAL A C 1
ATOM 727 O O . VAL A 1 93 ? 3.292 -6.154 -2.092 1.00 97.06 93 VAL A O 1
ATOM 730 N N . ALA A 1 94 ? 4.639 -7.272 -0.672 1.00 96.81 94 ALA A N 1
ATOM 731 C CA . ALA A 1 94 ? 4.063 -8.575 -0.936 1.00 96.81 94 ALA A CA 1
ATOM 732 C C . ALA A 1 94 ? 2.816 -8.800 -0.065 1.00 96.81 94 ALA A C 1
ATOM 734 O O . ALA A 1 94 ? 2.776 -8.304 1.065 1.00 96.81 94 ALA A O 1
ATOM 735 N N . PRO A 1 95 ? 1.808 -9.544 -0.557 1.00 97.19 95 PRO A N 1
ATOM 736 C CA . PRO A 1 95 ? 0.598 -9.841 0.207 1.00 97.19 95 PRO A CA 1
ATOM 737 C C . PRO A 1 95 ? 0.873 -10.484 1.574 1.00 97.19 95 PRO A C 1
ATOM 739 O O . PRO A 1 95 ?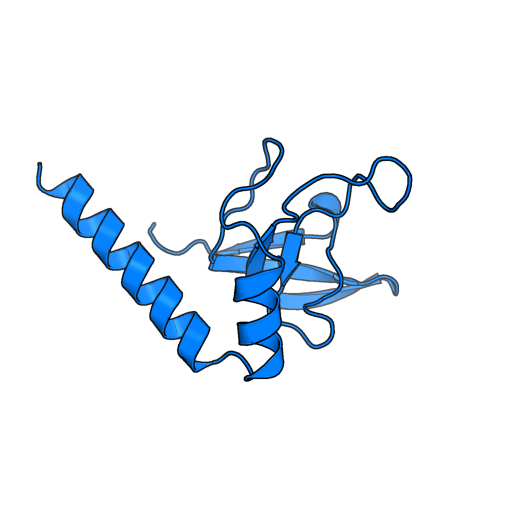 0.193 -10.167 2.541 1.00 97.19 95 PRO A O 1
ATOM 742 N N . ASP A 1 96 ? 1.908 -11.325 1.684 1.00 96.88 96 ASP A N 1
ATOM 743 C CA . ASP A 1 96 ? 2.297 -12.002 2.932 1.00 96.88 96 ASP A CA 1
ATOM 744 C C . ASP A 1 96 ? 2.782 -11.042 4.036 1.00 96.88 96 ASP A C 1
ATOM 746 O O . ASP A 1 96 ? 2.907 -11.438 5.194 1.00 96.88 96 ASP A O 1
ATOM 750 N N . LYS A 1 97 ? 3.069 -9.778 3.694 1.00 97.75 97 LYS A N 1
ATOM 751 C CA . LYS A 1 97 ? 3.440 -8.725 4.649 1.00 97.75 97 LYS A CA 1
ATOM 752 C C . LYS A 1 97 ? 2.244 -7.960 5.193 1.00 97.75 97 LYS A C 1
ATOM 754 O O . LYS A 1 97 ? 2.446 -7.067 6.016 1.00 97.75 97 LYS A O 1
ATOM 759 N N . LEU A 1 98 ? 1.034 -8.269 4.735 1.00 98.12 98 LEU A N 1
ATOM 760 C CA . LEU A 1 98 ? -0.172 -7.526 5.063 1.00 98.12 98 LEU A CA 1
ATOM 761 C C . LEU A 1 98 ? -1.116 -8.343 5.943 1.00 98.12 98 LEU A C 1
ATOM 763 O O . LEU A 1 98 ? -1.278 -9.548 5.774 1.00 98.12 98 LEU A O 1
ATOM 767 N N . LYS A 1 99 ? -1.793 -7.649 6.855 1.00 98.19 99 LYS A N 1
ATOM 768 C CA . LYS A 1 99 ? -2.945 -8.155 7.603 1.00 98.19 99 LYS A CA 1
ATOM 769 C C . LYS A 1 99 ? -4.126 -7.239 7.328 1.00 98.19 99 LYS A C 1
ATOM 771 O O . LYS A 1 99 ? -4.005 -6.029 7.504 1.00 98.19 99 LYS A O 1
ATOM 776 N N . LEU A 1 100 ? -5.252 -7.798 6.895 1.00 97.94 100 LEU A N 1
ATOM 777 C CA . LEU A 1 100 ? -6.470 -7.020 6.676 1.00 97.94 100 LEU A CA 1
ATOM 778 C C . LEU A 1 100 ? -7.022 -6.506 8.013 1.00 9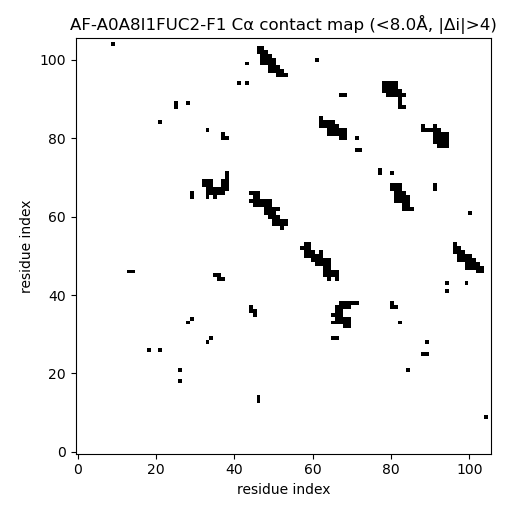7.94 100 LEU A C 1
ATOM 780 O O . LEU A 1 100 ? -7.237 -7.290 8.934 1.00 97.94 100 LEU A O 1
ATOM 784 N N . GLU A 1 101 ? -7.279 -5.203 8.099 1.00 97.50 101 GLU A N 1
ATOM 785 C CA . GLU A 1 101 ? -7.941 -4.572 9.247 1.00 97.50 101 GLU A CA 1
ATOM 786 C C . GLU A 1 101 ? -9.421 -4.332 8.952 1.00 97.50 101 GLU A C 1
ATOM 788 O O . GLU A 1 101 ? -10.289 -4.679 9.749 1.00 97.50 101 GLU A O 1
ATOM 793 N N . SER A 1 102 ? -9.723 -3.734 7.795 1.00 96.12 102 SER A N 1
ATOM 794 C CA . SER A 1 102 ? -11.098 -3.471 7.370 1.00 96.12 102 SER A CA 1
ATOM 795 C C . SER A 1 102 ? -11.219 -3.323 5.856 1.00 96.12 102 SER A C 1
ATOM 797 O O . SER A 1 102 ? -10.282 -2.915 5.166 1.00 96.12 102 SER A O 1
ATOM 799 N N . ARG A 1 103 ? -12.417 -3.625 5.351 1.00 92.88 103 ARG A N 1
ATOM 800 C CA . ARG A 1 103 ? -12.825 -3.441 3.958 1.00 92.88 103 ARG A CA 1
ATOM 801 C C . ARG A 1 103 ? -14.026 -2.509 3.931 1.00 92.88 103 ARG A C 1
ATOM 803 O O . ARG A 1 103 ? -14.993 -2.745 4.653 1.00 92.88 103 ARG A O 1
ATOM 810 N N . GLN A 1 104 ? -13.979 -1.457 3.118 1.00 69.56 104 GLN A N 1
ATOM 811 C CA . GLN A 1 104 ? -15.160 -0.612 2.949 1.00 69.56 104 GLN A CA 1
ATOM 812 C C . GLN A 1 104 ? -16.263 -1.403 2.225 1.00 69.56 104 GLN A C 1
ATOM 814 O O . GLN A 1 104 ? -15.997 -2.028 1.199 1.00 69.56 104 GLN A O 1
ATOM 819 N N . GLY A 1 105 ? -17.478 -1.397 2.788 1.00 60.06 105 GLY A N 1
ATOM 820 C CA . GLY A 1 105 ? -18.669 -2.033 2.206 1.00 60.06 105 GLY A CA 1
ATOM 821 C C . GLY A 1 105 ? -19.036 -3.421 2.750 1.00 60.06 105 GLY A C 1
ATOM 822 O O . GLY A 1 105 ? -19.345 -4.303 1.953 1.00 60.06 105 GLY A O 1
ATOM 823 N N . SER A 1 106 ? -18.997 -3.625 4.076 1.00 43.34 106 SER A N 1
ATOM 824 C CA . SER A 1 106 ? -19.750 -4.725 4.721 1.00 43.34 106 SER A CA 1
ATOM 825 C C . SER A 1 106 ? -21.145 -4.256 5.107 1.00 43.34 106 SER A C 1
ATOM 827 O O . SER A 1 106 ? -21.227 -3.118 5.622 1.00 43.34 106 SER A O 1
#

Secondary structure (DSSP, 8-state):
--HHHHHHHHHHHHHHHHHHHS-HHHHHHHHHHEESS-SS--S--TT-EEEEE-TTS-EEEEEEEEEEESS--SSS-TT--EEESSTTTTS-B-GGGEEEEE-S--

Sequence (106 aa):
MKEHSEVVMSNEAAAAAMESLMSPEMRQFVEKNVASVAPIQCEFRLGDTVTVTNGYGVEIPGKKIIGFVQKIDPECRPEAIIYLDWDCYWFSVAPDKLKLESRQGS

pLDDT: mean 85.78, std 17.59, range [43.34, 98.31]

Radius of gyration: 14.0 Å; Cα contacts (8 Å, |Δi|>4): 160; chains: 1; bounding box: 45×29×27 Å

Organism: NCBI:txid122355

Foldseek 3Di:
DPVVVVVVVLVVVLLVVVVVPADPVLVVCLVPFFDQDFPDDDPDHAQFWKWFQDPVRDTDGGKGFNHFGPDADPVPPSQFTTATRDPPRVGGHGPVRIDTDDDPDD

Solvent-accessible surface area (backbone atoms only — not comparable to full-atom values): 6280 Å² total; per-residue (Å²): 126,65,68,68,56,52,57,51,54,56,51,55,52,53,51,53,57,49,57,74,72,49,53,74,67,56,48,55,46,39,79,74,58,46,23,79,56,65,81,59,96,68,96,77,53,62,61,27,2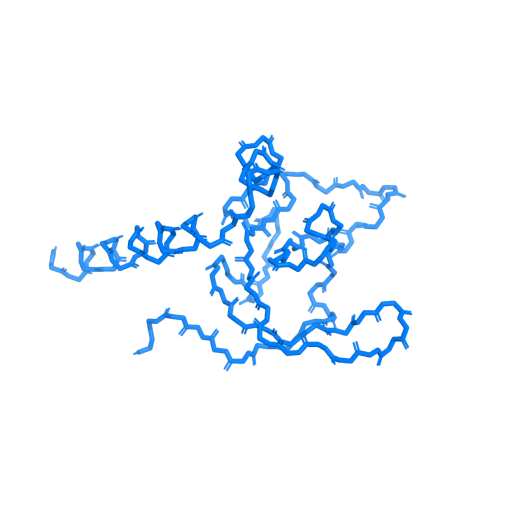7,22,29,37,45,49,100,84,72,49,77,45,70,81,34,34,29,72,18,12,38,71,66,81,43,86,89,60,65,57,65,37,43,37,23,38,76,53,100,59,43,91,54,53,39,35,70,92,39,51,41,85,72,50,65,88,87,125